Protein AF-A0A1A8ZFX9-F1 (afdb_monomer_lite)

Sequence (95 aa):
MARRPGRRLLAGVCLLAVALAGCDRGGDATPTSGTVTDKKLDPPRCGAWNKQHQCTHRIPTRYEICFEDGKKHTCRTVPQHDWERYKVGDHYPAS

pLDDT: mean 75.95, std 21.82, range [37.94, 96.62]

Secondary structure (DSSP, 8-state):
-------------------------SS--PPPPEEEEEEEEE--EEEEE-TTS-EEEEEPPEEEEEEEETTEEEEEEE-HHHHHH--TT-EE---

Radius of gyration: 23.71 Å; chains: 1; bounding box: 38×68×64 Å

Organism: NCBI:txid261654

Foldseek 3Di:
DDDDDDDDDDDDDDPPDPPPPPPPDDDDPQPDFAAWADKDKDQKDAPDADPVRDRPHIDHIWIKIWGDDPPDIDIDTDDPVVSVVHDHGDGDHGD

Structure (mmCIF, N/CA/C/O backbone):
data_AF-A0A1A8ZFX9-F1
#
_entry.id   AF-A0A1A8ZFX9-F1
#
loop_
_atom_site.group_PDB
_atom_site.id
_atom_site.type_symbol
_atom_site.label_atom_id
_atom_site.label_alt_id
_atom_site.label_comp_id
_atom_site.label_asym_id
_atom_site.label_entity_id
_atom_site.label_seq_id
_atom_site.pdbx_PDB_ins_code
_atom_site.Cartn_x
_atom_site.Cartn_y
_atom_site.Cartn_z
_atom_site.occupancy
_atom_site.B_iso_or_equiv
_atom_site.auth_seq_id
_atom_site.auth_comp_id
_atom_site.auth_asym_id
_atom_site.auth_atom_id
_atom_site.pdbx_PDB_model_num
ATOM 1 N N . MET A 1 1 ? 24.448 58.144 33.394 1.00 37.94 1 MET A N 1
ATOM 2 C CA . MET A 1 1 ? 23.537 57.174 34.050 1.00 37.94 1 MET A CA 1
ATOM 3 C C . MET A 1 1 ? 22.212 57.115 33.288 1.00 37.94 1 MET A C 1
ATOM 5 O O . MET A 1 1 ? 21.885 58.061 32.589 1.00 37.94 1 MET A O 1
ATOM 9 N N . ALA A 1 2 ? 21.547 55.960 33.347 1.00 43.88 2 ALA A N 1
ATOM 10 C CA . ALA A 1 2 ? 20.637 55.354 32.367 1.00 43.88 2 ALA A CA 1
ATOM 11 C C . ALA A 1 2 ? 19.338 56.095 31.994 1.00 43.88 2 ALA A C 1
ATOM 13 O O . ALA A 1 2 ? 18.654 56.585 32.884 1.00 43.88 2 ALA A O 1
ATOM 14 N N . ARG A 1 3 ? 18.920 55.966 30.716 1.00 44.38 3 ARG A N 1
ATOM 15 C CA . ARG A 1 3 ? 17.523 55.706 30.288 1.00 44.38 3 ARG A CA 1
ATOM 16 C C . ARG A 1 3 ? 17.512 54.874 28.992 1.00 44.38 3 ARG A C 1
ATOM 18 O O . ARG A 1 3 ? 17.868 55.371 27.932 1.00 44.38 3 ARG A O 1
ATOM 25 N N . ARG A 1 4 ? 17.133 53.594 29.094 1.00 56.38 4 ARG A N 1
ATOM 26 C CA . ARG A 1 4 ? 16.859 52.692 27.958 1.00 56.38 4 ARG A 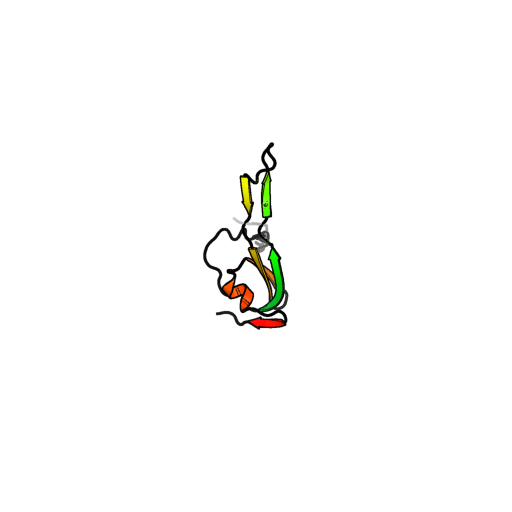CA 1
ATOM 27 C C . ARG A 1 4 ? 15.386 52.822 27.561 1.00 56.38 4 ARG A C 1
ATOM 29 O O . ARG A 1 4 ? 14.549 52.739 28.460 1.00 56.38 4 ARG A O 1
ATOM 36 N N . PRO A 1 5 ? 15.048 52.905 26.266 1.00 48.84 5 PRO A N 1
ATOM 37 C CA . PRO A 1 5 ? 13.707 52.574 25.816 1.00 48.84 5 PRO A CA 1
ATOM 38 C C . PRO A 1 5 ? 13.706 51.394 24.839 1.00 48.84 5 PRO A C 1
ATOM 40 O O . PRO A 1 5 ? 14.492 51.334 23.900 1.00 48.84 5 PRO A O 1
ATOM 43 N N . GLY A 1 6 ? 12.728 50.511 25.038 1.00 43.94 6 GLY A N 1
ATOM 44 C CA . GLY A 1 6 ? 12.235 49.589 24.018 1.00 43.94 6 GLY A CA 1
ATOM 45 C C . GLY A 1 6 ? 13.008 48.272 23.941 1.00 43.94 6 GLY A C 1
ATOM 46 O O . GLY A 1 6 ? 14.222 48.236 24.016 1.00 43.94 6 GLY A O 1
ATOM 47 N N . ARG A 1 7 ? 12.375 47.120 23.776 1.00 46.03 7 ARG A N 1
ATOM 48 C CA . ARG A 1 7 ? 10.967 46.808 23.542 1.00 46.03 7 ARG A CA 1
ATOM 49 C C . ARG A 1 7 ? 10.856 45.311 23.836 1.00 46.03 7 ARG A C 1
ATOM 51 O O . ARG A 1 7 ? 11.780 44.555 23.554 1.00 46.03 7 ARG A O 1
ATOM 58 N N . ARG A 1 8 ? 9.774 44.924 24.504 1.00 54.72 8 ARG A N 1
ATOM 59 C CA . ARG A 1 8 ? 9.537 43.581 25.039 1.00 54.72 8 ARG A CA 1
ATOM 60 C C . ARG A 1 8 ? 9.726 42.508 23.957 1.00 54.72 8 ARG A C 1
ATOM 62 O O . ARG A 1 8 ? 9.107 42.593 22.902 1.00 54.72 8 ARG A O 1
ATOM 69 N N . LEU A 1 9 ? 10.568 41.520 24.264 1.00 48.78 9 LEU A N 1
ATOM 70 C CA . LEU A 1 9 ? 10.653 40.232 23.580 1.00 48.78 9 LEU A CA 1
ATOM 71 C C . LEU A 1 9 ? 9.285 39.542 23.668 1.00 48.78 9 LEU A C 1
ATOM 73 O O . LEU A 1 9 ? 8.871 39.117 24.743 1.00 48.78 9 LEU A O 1
ATOM 77 N N . LEU A 1 10 ? 8.590 39.458 22.539 1.00 53.53 10 LEU A N 1
ATOM 78 C CA . LEU A 1 10 ? 7.558 38.458 22.275 1.00 53.53 10 LEU A CA 1
ATOM 79 C C . LEU A 1 10 ? 8.265 37.451 21.350 1.00 53.53 10 LEU A C 1
ATOM 81 O O . LEU A 1 10 ? 8.685 37.828 20.262 1.00 53.53 10 LEU A O 1
ATOM 85 N N . ALA A 1 11 ? 8.669 36.256 21.794 1.00 46.25 11 ALA A N 1
ATOM 86 C CA . ALA A 1 11 ? 7.790 35.114 22.063 1.00 46.25 11 ALA A CA 1
ATOM 87 C C . ALA A 1 11 ? 6.669 35.066 21.013 1.00 46.25 11 ALA A C 1
ATOM 89 O O . ALA A 1 11 ? 5.792 35.912 21.014 1.00 46.25 11 ALA A O 1
ATOM 90 N N . GLY A 1 12 ? 6.622 34.159 20.058 1.00 39.59 12 GLY A N 1
ATOM 91 C CA . GLY A 1 12 ? 7.405 32.982 19.760 1.00 39.59 12 GLY A CA 1
ATOM 92 C C . GLY A 1 12 ? 6.757 32.338 18.531 1.00 39.59 12 GLY A C 1
ATOM 93 O O . GLY A 1 12 ? 5.641 32.684 18.162 1.00 39.59 12 GLY A O 1
ATOM 94 N N . VAL A 1 13 ? 7.491 31.413 17.921 1.00 50.84 13 VAL A N 1
ATOM 95 C CA . VAL A 1 13 ? 6.971 30.240 17.206 1.00 50.84 13 VAL A CA 1
ATOM 96 C C . VAL A 1 13 ? 5.887 30.489 16.145 1.00 50.84 13 VAL A C 1
ATOM 98 O O . VAL A 1 13 ? 4.696 30.504 16.427 1.00 50.84 13 VAL A O 1
ATOM 101 N N . CYS A 1 14 ? 6.311 30.479 14.883 1.00 41.69 14 CYS A N 1
ATOM 102 C CA . CYS A 1 14 ? 5.544 29.812 13.829 1.00 41.69 14 CYS A CA 1
ATOM 103 C C . CYS A 1 14 ? 6.517 29.137 12.850 1.00 41.69 14 CYS A C 1
ATOM 105 O O . CYS A 1 14 ? 6.640 29.501 11.685 1.00 41.69 14 CYS A O 1
ATOM 107 N N . LEU A 1 15 ? 7.270 28.158 13.364 1.00 49.34 15 LEU A N 1
ATOM 108 C CA . LEU A 1 15 ? 7.854 27.105 12.535 1.00 49.34 15 LEU A CA 1
ATOM 109 C C . LEU A 1 15 ? 6.722 26.133 12.198 1.00 49.34 15 LEU A C 1
ATOM 111 O O . LEU A 1 15 ? 6.427 25.237 12.982 1.00 49.34 15 LEU A O 1
ATOM 115 N N . LEU A 1 16 ? 6.066 26.316 11.055 1.00 44.84 16 LEU A N 1
ATOM 116 C CA . LEU A 1 16 ? 5.173 25.294 10.514 1.00 44.84 16 LEU A CA 1
ATOM 117 C C . LEU A 1 16 ? 5.264 25.254 8.990 1.00 44.84 16 LEU A C 1
ATOM 119 O O . LEU A 1 16 ? 4.423 25.758 8.258 1.00 44.84 16 LEU A O 1
ATOM 123 N N . ALA A 1 17 ? 6.326 24.608 8.529 1.00 48.78 17 ALA A N 1
ATOM 124 C CA . ALA A 1 17 ? 6.373 23.995 7.212 1.00 48.78 17 ALA A CA 1
ATOM 125 C C . ALA A 1 17 ? 7.103 22.654 7.333 1.00 48.78 17 ALA A C 1
ATOM 127 O O . ALA A 1 17 ? 8.146 22.431 6.731 1.00 48.78 17 ALA A O 1
ATOM 128 N N . VAL A 1 18 ? 6.553 21.753 8.150 1.00 47.41 18 VAL A N 1
ATOM 129 C CA . VAL A 1 18 ? 6.867 20.324 8.050 1.00 47.41 18 VAL A CA 1
ATOM 130 C C . VAL A 1 18 ? 5.740 19.688 7.249 1.00 47.41 18 VAL A C 1
ATOM 132 O O . VAL A 1 18 ? 4.936 18.911 7.750 1.00 47.41 18 VAL A O 1
ATOM 135 N N . ALA A 1 19 ? 5.668 20.055 5.970 1.00 44.19 19 ALA A N 1
ATOM 136 C CA . ALA A 1 19 ? 5.099 19.167 4.973 1.00 44.19 19 ALA A CA 1
ATOM 137 C C . ALA A 1 19 ? 6.169 18.110 4.684 1.00 44.19 19 ALA A C 1
ATOM 139 O O . ALA A 1 19 ? 6.828 18.128 3.646 1.00 44.19 19 ALA A O 1
ATOM 140 N N . LEU A 1 20 ? 6.362 17.188 5.629 1.00 44.59 20 LEU A N 1
ATOM 141 C CA . LEU A 1 20 ? 6.843 15.869 5.263 1.00 44.59 20 LEU A CA 1
ATOM 142 C C . LEU A 1 20 ? 5.693 15.237 4.479 1.00 44.59 20 LEU A C 1
ATOM 144 O O . LEU A 1 20 ? 4.886 14.481 5.011 1.00 44.59 20 LEU A O 1
ATOM 148 N N . ALA A 1 21 ? 5.632 15.554 3.186 1.00 41.28 21 ALA A N 1
ATOM 149 C CA . ALA A 1 21 ? 5.368 14.513 2.216 1.00 41.28 21 ALA A CA 1
ATOM 150 C C . ALA A 1 21 ? 6.458 13.470 2.478 1.00 41.28 21 ALA A C 1
ATOM 152 O O . ALA A 1 21 ? 7.578 13.578 1.978 1.00 41.28 21 ALA A O 1
ATOM 153 N N . GLY A 1 22 ? 6.162 12.562 3.409 1.00 38.78 22 GLY A N 1
ATOM 154 C CA . GLY A 1 22 ? 6.978 11.412 3.714 1.00 38.78 22 GLY A CA 1
ATOM 155 C C . GLY A 1 22 ? 7.070 10.612 2.433 1.00 38.78 22 GLY A C 1
ATOM 156 O O . GLY A 1 22 ? 6.220 9.784 2.129 1.00 38.78 22 GLY A O 1
ATOM 157 N N . CYS A 1 23 ? 8.103 10.902 1.651 1.00 44.53 23 CYS A N 1
ATOM 158 C CA . CYS A 1 23 ? 8.758 9.916 0.827 1.00 44.53 23 CYS A CA 1
ATOM 159 C C . CYS A 1 23 ? 9.239 8.828 1.792 1.00 44.53 23 CYS A C 1
ATOM 161 O O . CYS A 1 23 ? 10.392 8.846 2.214 1.00 44.53 23 CYS A O 1
ATOM 163 N N . ASP A 1 24 ? 8.338 7.921 2.172 1.00 42.28 24 ASP A N 1
ATOM 164 C CA . ASP A 1 24 ? 8.631 6.675 2.876 1.00 42.28 24 ASP A CA 1
ATOM 165 C C . ASP A 1 24 ? 9.438 5.780 1.925 1.00 42.28 24 ASP A C 1
ATOM 167 O O . ASP A 1 24 ? 8.961 4.829 1.304 1.00 42.28 24 ASP A O 1
ATOM 171 N N . ARG A 1 25 ? 10.704 6.157 1.740 1.00 41.69 25 ARG A N 1
ATOM 172 C CA . ARG A 1 25 ? 11.741 5.275 1.234 1.00 41.69 25 ARG A CA 1
ATOM 173 C C . ARG A 1 25 ? 12.130 4.351 2.378 1.00 41.69 25 ARG A C 1
ATOM 175 O O . ARG A 1 25 ? 13.035 4.668 3.132 1.00 41.69 25 ARG A O 1
ATOM 182 N N . GLY A 1 26 ? 11.473 3.197 2.402 1.00 38.59 26 GLY A N 1
ATOM 183 C CA . GLY A 1 26 ? 12.051 1.941 2.864 1.00 38.59 26 GLY A CA 1
ATOM 184 C C . GLY A 1 26 ? 12.123 1.735 4.375 1.00 38.59 26 GLY A C 1
ATOM 185 O O . GLY A 1 26 ? 12.821 2.448 5.079 1.00 38.59 26 GLY A O 1
ATOM 186 N N . GLY A 1 27 ? 11.510 0.630 4.803 1.00 38.38 27 GLY A N 1
ATOM 187 C CA . GLY A 1 27 ? 12.002 -0.155 5.933 1.00 38.38 27 GLY A CA 1
ATOM 188 C C . GLY A 1 27 ? 11.526 0.304 7.302 1.00 38.38 27 GLY A C 1
ATOM 189 O O . GLY A 1 27 ? 12.314 0.843 8.056 1.00 38.38 27 GLY A O 1
ATOM 190 N N . ASP A 1 28 ? 10.238 0.100 7.572 1.00 41.91 28 ASP A N 1
ATOM 191 C CA . ASP A 1 28 ? 9.652 -0.397 8.831 1.00 41.91 28 ASP A CA 1
ATOM 192 C C . ASP A 1 28 ? 8.192 0.064 8.856 1.00 41.91 28 ASP A C 1
ATOM 194 O O . ASP A 1 28 ? 7.838 1.139 9.343 1.00 41.91 28 ASP A O 1
ATOM 198 N N . ALA A 1 29 ? 7.323 -0.735 8.231 1.00 49.94 29 ALA A N 1
ATOM 199 C CA . ALA A 1 29 ? 5.889 -0.495 8.246 1.00 49.94 29 ALA A CA 1
ATOM 200 C C . ALA A 1 29 ? 5.358 -0.798 9.654 1.00 49.94 29 ALA A C 1
ATOM 202 O O . ALA A 1 29 ? 4.926 -1.908 9.945 1.00 49.94 29 ALA A O 1
ATOM 203 N N . THR A 1 30 ? 5.419 0.186 10.550 1.00 54.66 30 THR A N 1
ATOM 204 C CA . THR A 1 30 ? 4.687 0.140 11.820 1.00 54.66 30 THR A CA 1
ATOM 205 C C . THR A 1 30 ? 3.199 -0.069 11.499 1.00 54.66 30 THR A C 1
ATOM 207 O O . THR A 1 30 ? 2.687 0.637 10.615 1.00 54.66 30 THR A O 1
ATOM 210 N N . PRO A 1 31 ? 2.490 -1.017 12.146 1.00 53.91 31 PRO A N 1
ATOM 211 C CA . PRO A 1 31 ? 1.056 -1.190 11.930 1.00 53.91 31 PRO A CA 1
ATOM 212 C C . PRO A 1 31 ? 0.355 0.139 12.211 1.00 53.91 31 PRO A C 1
ATOM 214 O O . PRO A 1 31 ? 0.557 0.764 13.252 1.00 53.91 31 PRO A O 1
ATOM 217 N N . THR A 1 32 ? -0.385 0.631 11.219 1.00 68.12 32 THR A N 1
ATOM 218 C CA . THR A 1 32 ? -1.023 1.944 11.312 1.00 68.12 32 THR A CA 1
ATOM 219 C C . THR A 1 32 ? -2.308 1.793 12.108 1.00 68.12 32 THR A C 1
ATOM 221 O O . THR A 1 32 ? -3.143 0.948 11.792 1.00 68.12 32 THR A O 1
ATOM 224 N N . SER A 1 33 ? -2.451 2.605 13.150 1.00 80.62 33 SER A N 1
ATOM 225 C CA . SER A 1 33 ? -3.689 2.698 13.907 1.00 80.62 33 SER A CA 1
ATOM 226 C C . SER A 1 33 ? -4.737 3.497 13.148 1.00 80.62 33 SER A C 1
ATOM 228 O O . SER A 1 33 ? -4.404 4.482 12.489 1.00 80.62 33 SER A O 1
ATOM 230 N N . GLY A 1 34 ? -6.001 3.128 13.297 1.00 88.69 34 GLY A N 1
ATOM 231 C CA . GLY A 1 34 ? -7.123 3.843 12.707 1.00 88.69 34 GLY A CA 1
ATOM 232 C C . GLY A 1 34 ? -8.117 2.918 12.026 1.00 88.69 34 GLY A C 1
ATOM 233 O O . GLY A 1 34 ? -7.956 1.697 11.981 1.00 88.69 34 GLY A O 1
ATOM 234 N N . THR A 1 35 ? -9.170 3.524 11.496 1.00 93.75 35 THR A N 1
ATOM 235 C CA . THR A 1 35 ? -10.185 2.837 10.702 1.00 93.75 35 THR A CA 1
ATOM 236 C C . THR A 1 35 ? -9.723 2.754 9.260 1.00 93.75 35 THR A C 1
ATOM 238 O O . THR A 1 35 ? -9.370 3.770 8.667 1.00 93.75 35 THR A O 1
ATOM 241 N N . VAL A 1 36 ? -9.726 1.562 8.673 1.00 94.06 36 VAL A N 1
ATOM 242 C CA . VAL A 1 36 ? -9.388 1.405 7.255 1.00 94.06 36 VAL A CA 1
ATOM 243 C C . VAL A 1 36 ? -10.503 2.013 6.411 1.00 94.06 36 VAL A C 1
ATOM 245 O O . VAL A 1 36 ? -11.641 1.547 6.457 1.00 94.06 36 VAL A O 1
ATOM 248 N N . THR A 1 37 ? -10.184 3.028 5.619 1.00 95.06 37 THR A N 1
ATOM 249 C CA . THR A 1 37 ? -11.150 3.724 4.757 1.00 95.06 37 THR A CA 1
ATOM 250 C C . THR A 1 37 ? -11.136 3.208 3.331 1.00 95.06 37 THR A C 1
ATOM 252 O O . THR A 1 37 ? -12.183 3.161 2.691 1.00 95.06 37 THR A O 1
ATOM 255 N N . ASP A 1 38 ? -9.968 2.800 2.836 1.00 95.00 38 ASP A N 1
ATOM 256 C CA . ASP A 1 38 ? -9.806 2.343 1.462 1.00 95.00 38 ASP A CA 1
ATOM 257 C C . ASP A 1 38 ? -8.667 1.332 1.322 1.00 95.00 38 ASP A C 1
ATOM 259 O O . ASP A 1 38 ? -7.730 1.280 2.128 1.00 95.00 38 ASP A O 1
ATOM 263 N N . LYS A 1 39 ? -8.760 0.517 0.271 1.00 94.38 39 LYS A N 1
ATOM 264 C CA . LYS A 1 39 ? -7.741 -0.451 -0.120 1.00 94.38 39 LYS A CA 1
ATOM 265 C C . LYS A 1 39 ? -7.575 -0.431 -1.629 1.00 94.38 39 LYS A C 1
ATOM 267 O O . LYS A 1 39 ? -8.519 -0.696 -2.369 1.00 94.38 39 LYS A O 1
ATOM 272 N N . LYS A 1 40 ? -6.336 -0.257 -2.078 1.00 95.00 40 LYS A N 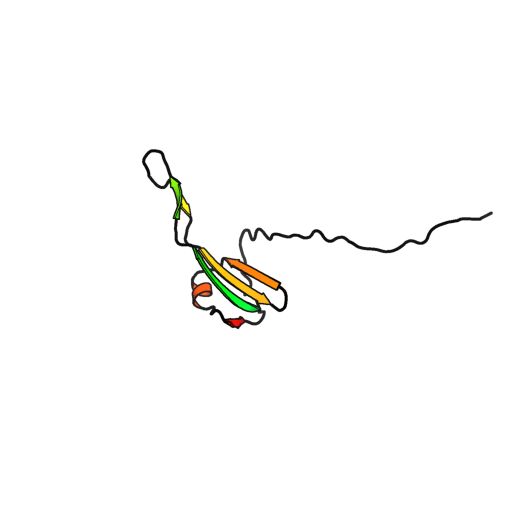1
ATOM 273 C CA . LYS A 1 40 ? -5.993 -0.185 -3.496 1.00 95.00 40 LYS A CA 1
ATOM 274 C C . LYS A 1 40 ? -4.990 -1.264 -3.891 1.00 95.00 40 LYS A C 1
ATOM 276 O O . LYS A 1 40 ? -4.003 -1.503 -3.196 1.00 95.00 40 LYS A O 1
ATOM 281 N N . LEU A 1 41 ? -5.254 -1.901 -5.030 1.00 95.25 41 LEU A N 1
ATOM 282 C CA . LEU A 1 41 ? -4.353 -2.833 -5.702 1.00 95.25 41 LEU A CA 1
ATOM 283 C C . LEU A 1 41 ? -3.904 -2.206 -7.021 1.00 95.25 41 LEU A C 1
ATOM 285 O O . LEU A 1 41 ? -4.714 -2.027 -7.929 1.00 95.25 41 LEU A O 1
ATOM 289 N N . ASP A 1 42 ? -2.615 -1.915 -7.143 1.00 93.69 42 ASP A N 1
ATOM 290 C CA . ASP A 1 42 ? -2.016 -1.517 -8.412 1.00 93.69 42 ASP A CA 1
ATOM 291 C C . ASP A 1 42 ? -1.368 -2.757 -9.057 1.00 93.69 42 ASP A C 1
ATOM 293 O O . ASP A 1 42 ? -0.350 -3.240 -8.546 1.00 93.69 42 ASP A O 1
ATOM 297 N N . PRO A 1 43 ? -1.942 -3.311 -10.148 1.00 92.25 43 PRO A N 1
ATOM 298 C CA . PRO A 1 43 ? -1.421 -4.511 -10.798 1.00 92.25 43 PRO A CA 1
ATOM 299 C C . PRO A 1 43 ? -0.038 -4.261 -11.421 1.00 92.25 43 PRO A C 1
ATOM 301 O O . PRO A 1 43 ? 0.326 -3.111 -11.702 1.00 92.25 43 PRO A O 1
ATOM 304 N N . PRO A 1 44 ? 0.740 -5.328 -11.685 1.00 94.00 44 PRO A N 1
ATOM 305 C CA . PRO A 1 44 ? 2.053 -5.178 -12.285 1.00 94.00 44 PRO A CA 1
ATOM 306 C C . PRO A 1 44 ? 1.907 -4.582 -13.685 1.00 94.00 44 PRO A C 1
ATOM 308 O O . PRO A 1 44 ? 1.060 -4.998 -14.477 1.00 94.00 44 PRO A O 1
ATOM 311 N N . ARG A 1 45 ? 2.749 -3.602 -14.004 1.00 93.69 45 ARG A N 1
ATOM 312 C CA . ARG A 1 45 ? 2.685 -2.888 -15.283 1.00 93.69 45 ARG A CA 1
ATOM 313 C C . ARG A 1 45 ? 4.066 -2.579 -15.822 1.00 93.69 45 ARG A C 1
ATOM 315 O O . ARG A 1 45 ? 5.052 -2.552 -15.090 1.00 93.69 45 ARG A O 1
ATOM 322 N N . CYS A 1 46 ? 4.137 -2.318 -17.118 1.00 94.44 46 CYS A N 1
ATOM 323 C CA . CYS A 1 46 ? 5.376 -1.876 -17.727 1.00 94.44 46 CYS A CA 1
ATOM 324 C C . CYS A 1 46 ? 5.559 -0.365 -17.539 1.00 94.44 46 CYS A C 1
ATOM 326 O O . CYS A 1 46 ? 4.694 0.413 -17.935 1.00 94.44 46 CYS A O 1
ATOM 328 N N . GLY A 1 47 ? 6.672 0.046 -16.933 1.00 94.44 47 GLY A N 1
ATOM 329 C CA . GLY A 1 47 ? 7.042 1.453 -16.779 1.00 94.44 47 GLY A CA 1
ATOM 330 C C . GLY A 1 47 ? 7.787 2.027 -17.986 1.00 94.44 47 GLY A C 1
ATOM 331 O O . GLY A 1 47 ? 7.750 3.235 -18.190 1.00 94.44 47 GLY A O 1
ATOM 332 N N . ALA A 1 48 ? 8.440 1.183 -18.794 1.00 95.06 48 ALA A N 1
ATOM 333 C CA . ALA A 1 48 ? 9.147 1.611 -20.002 1.00 95.06 48 ALA A CA 1
ATOM 334 C C . ALA A 1 48 ? 9.172 0.516 -21.079 1.00 95.06 48 ALA A C 1
ATOM 336 O O . ALA A 1 48 ? 9.444 -0.649 -20.783 1.00 95.06 48 ALA A O 1
ATOM 337 N N . TRP A 1 49 ? 8.938 0.912 -22.331 1.00 96.62 49 TRP A N 1
ATOM 338 C CA . TRP A 1 49 ? 8.964 0.046 -23.512 1.00 96.62 49 TRP A CA 1
ATOM 339 C C . TRP A 1 49 ? 10.124 0.435 -24.437 1.00 96.62 49 TRP A C 1
ATOM 341 O O . TRP A 1 49 ? 10.411 1.622 -24.598 1.00 96.62 49 TRP A O 1
ATOM 351 N N . ASN A 1 50 ? 10.791 -0.543 -25.059 1.00 96.25 50 ASN A N 1
ATOM 352 C CA . ASN A 1 50 ? 11.776 -0.280 -26.116 1.00 96.25 50 ASN A CA 1
ATOM 353 C C . ASN A 1 50 ? 11.116 -0.158 -27.508 1.00 96.25 50 ASN A C 1
ATOM 355 O O . ASN A 1 50 ? 9.916 -0.378 -27.672 1.00 96.25 50 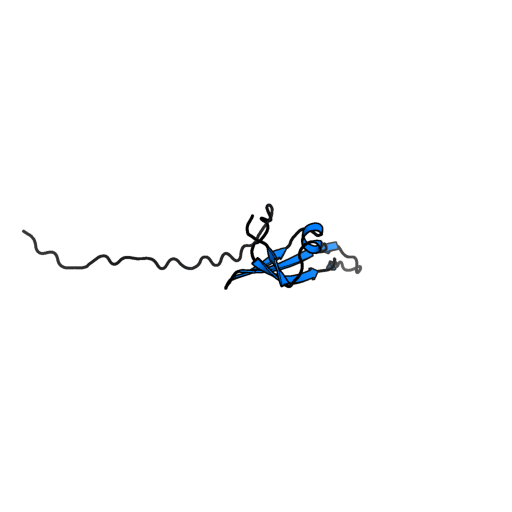ASN A O 1
ATOM 359 N N . LYS A 1 51 ? 11.919 0.161 -28.535 1.00 96.31 51 LYS A N 1
ATOM 360 C CA . LYS A 1 51 ? 11.458 0.313 -29.933 1.00 96.31 51 LYS A CA 1
ATOM 361 C C . LYS A 1 51 ? 10.890 -0.981 -30.538 1.00 96.31 51 LYS A C 1
ATOM 363 O O . LYS A 1 51 ? 10.181 -0.922 -31.534 1.00 96.31 51 LYS A O 1
ATOM 368 N N . GLN A 1 52 ? 11.192 -2.134 -29.947 1.00 96.62 52 GLN A N 1
ATOM 369 C CA . GLN A 1 52 ? 10.694 -3.450 -30.343 1.00 96.62 52 GLN A CA 1
ATOM 370 C C . GLN A 1 52 ? 9.412 -3.846 -29.590 1.00 96.62 52 GLN A C 1
ATOM 372 O O . GLN A 1 52 ? 9.024 -5.010 -29.635 1.00 96.62 52 GLN A O 1
ATOM 377 N N . HIS A 1 53 ? 8.760 -2.910 -28.889 1.00 93.25 53 HIS A N 1
ATOM 378 C CA . HIS A 1 53 ? 7.599 -3.183 -28.034 1.00 93.25 53 HIS A CA 1
ATOM 379 C C . HIS A 1 53 ? 7.871 -4.263 -26.975 1.00 93.25 53 HIS A C 1
ATOM 381 O O . HIS A 1 53 ? 6.991 -5.038 -26.610 1.00 93.25 53 HIS A O 1
ATOM 387 N N . GLN A 1 54 ? 9.090 -4.303 -26.438 1.00 95.69 54 GLN A N 1
ATOM 388 C CA . GLN A 1 54 ? 9.434 -5.142 -25.295 1.00 95.69 54 GLN A CA 1
ATOM 389 C C . GLN A 1 54 ? 9.520 -4.285 -24.037 1.00 95.69 54 GLN A C 1
ATOM 391 O O . GLN A 1 54 ? 10.064 -3.177 -24.046 1.00 95.69 54 GLN A O 1
ATOM 396 N N . CYS A 1 55 ? 8.991 -4.814 -22.938 1.00 94.00 55 CYS A N 1
ATOM 397 C CA . CYS A 1 55 ? 9.046 -4.142 -21.651 1.00 94.00 55 CYS A CA 1
ATOM 398 C C . CYS A 1 55 ? 10.465 -4.197 -21.069 1.00 94.00 55 CYS A C 1
ATOM 400 O O . CYS A 1 55 ? 10.968 -5.286 -20.791 1.00 94.00 55 CYS A O 1
ATOM 402 N N . THR A 1 56 ? 11.091 -3.041 -20.847 1.00 96.19 56 THR A N 1
ATOM 403 C CA . THR A 1 56 ? 12.452 -2.931 -20.287 1.00 96.19 56 THR A CA 1
ATOM 404 C C . THR A 1 56 ? 12.464 -2.624 -18.796 1.00 96.19 56 THR A C 1
ATOM 406 O O . THR A 1 56 ? 13.437 -2.929 -18.113 1.00 96.19 56 THR A O 1
ATOM 409 N N . HIS A 1 57 ? 11.380 -2.057 -18.269 1.00 94.94 57 HIS A N 1
ATOM 410 C CA . HIS A 1 57 ? 11.234 -1.779 -16.846 1.00 94.94 57 HIS A CA 1
ATOM 411 C C . HIS A 1 57 ? 9.860 -2.238 -16.364 1.00 94.94 57 HIS A C 1
ATOM 413 O O . HIS A 1 57 ? 8.837 -1.683 -16.766 1.00 94.94 57 HIS A O 1
ATOM 419 N N . ARG A 1 58 ? 9.831 -3.258 -15.502 1.00 95.00 58 ARG A N 1
ATOM 420 C CA . ARG A 1 58 ? 8.600 -3.756 -14.881 1.00 95.00 58 ARG A CA 1
ATOM 421 C C . ARG A 1 58 ? 8.404 -3.094 -13.525 1.00 95.00 58 ARG A C 1
ATOM 423 O O . ARG A 1 58 ? 9.281 -3.160 -12.670 1.00 95.00 58 ARG A O 1
ATOM 430 N N . ILE A 1 59 ? 7.236 -2.501 -13.337 1.00 92.31 59 ILE A N 1
ATOM 431 C CA . ILE A 1 59 ? 6.765 -2.007 -12.049 1.00 92.31 59 ILE A CA 1
ATOM 432 C C . ILE A 1 59 ? 6.006 -3.168 -11.391 1.00 92.31 59 ILE A C 1
ATOM 434 O O . ILE A 1 59 ? 5.046 -3.664 -11.994 1.00 92.31 59 ILE A O 1
ATOM 438 N N . PRO A 1 60 ? 6.437 -3.644 -10.208 1.00 91.38 60 PRO A N 1
ATOM 439 C CA . PRO A 1 60 ? 5.772 -4.746 -9.523 1.00 91.38 60 PRO A CA 1
ATOM 440 C C . PRO A 1 60 ? 4.394 -4.325 -9.003 1.00 91.38 60 PRO A C 1
ATOM 442 O O . PRO A 1 60 ? 4.084 -3.135 -8.915 1.00 91.38 60 PRO A O 1
ATOM 445 N N . THR A 1 61 ? 3.586 -5.316 -8.629 1.00 92.62 61 THR A N 1
ATOM 446 C CA . THR A 1 61 ? 2.318 -5.097 -7.927 1.00 92.62 61 THR A CA 1
ATOM 447 C C . THR A 1 61 ? 2.548 -4.278 -6.657 1.00 92.62 61 THR A C 1
ATOM 449 O O . THR A 1 61 ? 3.502 -4.540 -5.919 1.00 92.62 61 THR A O 1
ATOM 452 N N . ARG A 1 62 ? 1.671 -3.311 -6.378 1.00 93.12 62 ARG A N 1
ATOM 453 C CA . ARG A 1 62 ? 1.676 -2.552 -5.120 1.00 93.12 62 ARG A CA 1
ATOM 454 C C . ARG A 1 62 ? 0.326 -2.683 -4.429 1.00 93.12 62 ARG A C 1
ATOM 456 O O . ARG A 1 62 ? -0.715 -2.586 -5.073 1.00 93.12 62 ARG A O 1
ATOM 463 N N . TYR A 1 63 ? 0.376 -2.886 -3.120 1.00 92.38 63 TYR A N 1
ATOM 464 C CA . TYR A 1 63 ? -0.789 -2.991 -2.254 1.00 92.38 63 TYR A CA 1
ATOM 465 C C . TYR A 1 63 ? -0.800 -1.785 -1.328 1.00 92.38 63 TYR A C 1
ATOM 467 O O . TYR A 1 63 ? 0.177 -1.555 -0.621 1.00 92.38 63 TYR A O 1
ATOM 475 N N . GLU A 1 64 ? -1.867 -1.003 -1.346 1.00 93.25 64 GLU A N 1
ATOM 476 C CA . GLU A 1 64 ? -1.996 0.215 -0.552 1.00 93.25 64 GLU A CA 1
ATOM 477 C C . GLU A 1 64 ? -3.251 0.151 0.319 1.00 93.25 64 GLU A C 1
ATOM 479 O O . GLU A 1 64 ? -4.288 -0.372 -0.098 1.00 93.25 64 GLU A O 1
ATOM 484 N N . ILE A 1 65 ? -3.130 0.647 1.549 1.00 92.38 65 ILE A N 1
ATOM 485 C CA . ILE A 1 65 ? -4.224 0.774 2.512 1.00 92.38 65 ILE A CA 1
ATOM 486 C C . ILE A 1 65 ? -4.260 2.220 2.989 1.00 92.38 65 ILE A C 1
ATOM 488 O O . ILE A 1 65 ? -3.211 2.787 3.308 1.00 92.38 65 ILE A O 1
ATOM 492 N N . CYS A 1 66 ? -5.457 2.790 3.070 1.00 91.62 66 CYS A N 1
ATOM 493 C CA . CYS A 1 66 ? -5.702 4.084 3.687 1.00 91.62 66 CYS A CA 1
ATOM 494 C C . CYS A 1 66 ? -6.385 3.919 5.047 1.00 91.62 66 CYS A C 1
ATOM 496 O O . CYS A 1 66 ? -7.318 3.131 5.196 1.00 91.62 66 CYS A O 1
ATOM 498 N N . PHE A 1 67 ? -5.907 4.678 6.029 1.00 91.81 67 PHE A N 1
ATOM 499 C CA . PHE A 1 67 ? -6.424 4.727 7.390 1.00 91.81 67 PHE A CA 1
ATOM 500 C C . PHE A 1 67 ? -6.914 6.130 7.717 1.00 91.81 67 PHE A C 1
ATOM 502 O O . PHE A 1 67 ? -6.283 7.124 7.343 1.00 91.81 67 PHE A O 1
ATOM 509 N N . GLU A 1 68 ? -7.991 6.195 8.486 1.00 90.12 68 GLU A N 1
ATOM 510 C CA . GLU A 1 68 ? -8.481 7.401 9.129 1.00 90.12 68 GLU A CA 1
ATOM 511 C C . GLU A 1 68 ? -8.365 7.282 10.651 1.00 90.12 68 GLU A C 1
ATOM 513 O O . GLU A 1 68 ? -8.852 6.332 11.265 1.00 90.12 68 GLU A O 1
ATOM 518 N N . ASP A 1 69 ? -7.717 8.272 11.260 1.00 86.25 69 ASP A N 1
ATOM 519 C CA . ASP A 1 69 ? -7.604 8.436 12.707 1.00 86.25 69 ASP A CA 1
ATOM 520 C C . ASP A 1 69 ? -8.052 9.854 13.086 1.00 86.25 69 ASP A C 1
ATOM 522 O O . ASP A 1 69 ? -7.314 10.843 12.960 1.00 86.25 69 ASP A O 1
ATOM 526 N N . GLY A 1 70 ? -9.323 9.974 13.472 1.00 83.94 70 GLY A N 1
ATOM 527 C CA . GLY A 1 70 ? -9.967 11.240 13.811 1.00 83.94 70 GLY A CA 1
ATOM 528 C C . GLY A 1 70 ? -10.024 12.218 12.633 1.00 83.94 70 GLY A C 1
ATOM 529 O O . GLY A 1 70 ? -10.985 12.232 11.877 1.00 83.94 70 GLY A O 1
ATOM 530 N N . LYS A 1 71 ? -9.014 13.088 12.504 1.00 80.44 71 LYS A N 1
ATOM 531 C CA . LYS A 1 71 ? -8.900 14.079 11.409 1.00 80.44 71 LYS A CA 1
ATOM 532 C C . LYS A 1 71 ? -7.765 13.775 10.429 1.00 80.44 71 LYS A C 1
ATOM 534 O O . LYS A 1 71 ? -7.528 14.561 9.513 1.00 80.44 71 LYS A O 1
ATOM 539 N N . LYS A 1 72 ? -7.005 12.701 10.653 1.00 83.06 72 LYS A N 1
ATOM 540 C CA . LYS A 1 72 ? -5.856 12.333 9.824 1.00 83.06 72 LYS A CA 1
ATOM 541 C C . LYS A 1 72 ? -6.249 11.210 8.880 1.00 83.06 72 LYS A C 1
ATOM 543 O O . LYS A 1 72 ? -6.689 10.168 9.342 1.00 83.06 72 LYS A O 1
ATOM 548 N N . HIS A 1 73 ? -6.014 11.413 7.589 1.00 86.69 73 HIS A N 1
ATOM 549 C CA . HIS A 1 73 ? -6.155 10.390 6.559 1.00 86.69 73 HIS A CA 1
ATOM 550 C C . HIS A 1 73 ? -4.774 10.065 5.983 1.00 86.69 73 HIS A C 1
ATOM 552 O O . HIS A 1 73 ? -4.087 10.965 5.495 1.00 86.69 73 HIS A O 1
ATOM 558 N N . THR A 1 74 ? -4.351 8.803 6.059 1.00 87.62 74 THR A N 1
ATOM 559 C CA . THR A 1 74 ? -3.001 8.372 5.662 1.00 87.62 74 THR A CA 1
ATOM 560 C C . THR A 1 74 ? -3.069 7.108 4.818 1.00 87.62 74 THR A C 1
ATOM 562 O O . THR A 1 74 ? -3.606 6.1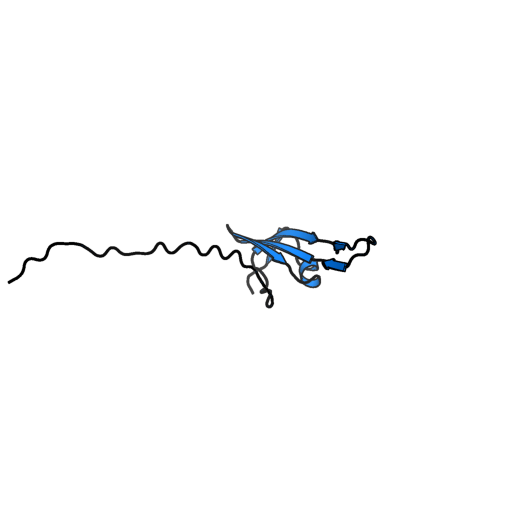07 5.276 1.00 87.62 74 THR A O 1
ATOM 565 N N . CYS A 1 75 ? -2.479 7.128 3.622 1.00 89.31 75 CYS A N 1
ATOM 566 C CA . CYS A 1 75 ? -2.356 5.956 2.753 1.00 89.31 75 CYS A CA 1
ATOM 567 C C . CYS A 1 75 ? -0.913 5.458 2.729 1.00 89.31 75 CYS A C 1
ATOM 569 O O . CYS A 1 75 ? 0.017 6.263 2.638 1.00 89.31 75 CYS A O 1
ATOM 571 N N . ARG A 1 76 ? -0.714 4.139 2.814 1.00 85.69 76 ARG A N 1
ATOM 572 C CA . ARG A 1 76 ? 0.620 3.526 2.793 1.00 85.69 76 ARG A CA 1
ATOM 573 C C . ARG A 1 76 ? 0.634 2.251 1.970 1.00 85.69 76 ARG A C 1
ATOM 575 O O . ARG A 1 76 ? -0.311 1.466 1.987 1.00 85.69 76 ARG A O 1
ATOM 582 N N . THR A 1 77 ? 1.752 2.030 1.283 1.00 90.62 77 THR A N 1
ATOM 583 C CA . THR A 1 77 ? 2.031 0.750 0.630 1.00 90.62 77 THR A CA 1
ATOM 584 C C . THR A 1 77 ? 2.463 -0.272 1.681 1.00 90.62 77 THR A C 1
ATOM 586 O O . THR A 1 77 ? 3.371 0.000 2.463 1.00 90.62 77 THR A O 1
ATOM 589 N N . VAL A 1 78 ? 1.838 -1.445 1.677 1.00 87.75 78 VAL A N 1
ATOM 590 C CA . VAL A 1 78 ? 2.074 -2.535 2.632 1.00 87.75 78 VAL A CA 1
ATOM 591 C C . VAL A 1 78 ? 2.412 -3.842 1.900 1.00 87.75 78 VAL A C 1
ATOM 593 O O . VAL A 1 78 ? 2.176 -3.958 0.692 1.00 87.75 78 VAL A O 1
ATOM 596 N N . PRO A 1 79 ? 2.956 -4.853 2.596 1.00 91.00 79 PRO A N 1
ATOM 597 C CA . PRO A 1 79 ? 3.055 -6.206 2.063 1.00 91.00 79 PRO A CA 1
ATOM 598 C C . PRO A 1 79 ? 1.685 -6.805 1.711 1.00 91.00 79 PRO A C 1
ATOM 600 O O . PRO A 1 79 ? 0.671 -6.487 2.332 1.00 91.00 79 PRO A O 1
ATOM 603 N N . GLN A 1 80 ? 1.664 -7.744 0.760 1.00 91.38 80 GLN A N 1
ATOM 604 C CA . GLN A 1 80 ? 0.432 -8.428 0.342 1.00 91.38 80 GLN A CA 1
ATOM 605 C C . GLN A 1 80 ? -0.311 -9.082 1.515 1.00 91.38 80 GLN A C 1
ATOM 607 O O . GLN A 1 80 ? -1.523 -8.931 1.633 1.00 91.38 80 GLN A O 1
ATOM 612 N N . HIS A 1 81 ? 0.412 -9.784 2.392 1.00 91.19 81 HIS A N 1
ATOM 613 C CA . HIS A 1 81 ? -0.196 -10.507 3.510 1.00 91.19 81 HIS A CA 1
ATOM 614 C C . HIS A 1 81 ? -0.896 -9.573 4.504 1.00 91.19 81 HIS A C 1
ATOM 6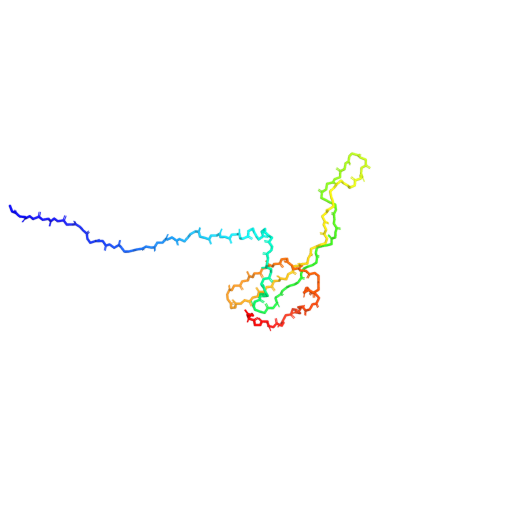16 O O . HIS A 1 81 ? -1.912 -9.949 5.082 1.00 91.19 81 HIS A O 1
ATOM 622 N N . ASP A 1 82 ? -0.383 -8.356 4.686 1.00 89.62 82 ASP A N 1
ATOM 623 C CA . ASP A 1 82 ? -1.040 -7.342 5.503 1.00 89.62 82 ASP A CA 1
ATOM 624 C C . ASP A 1 82 ? -2.268 -6.816 4.775 1.00 89.62 82 ASP A C 1
ATOM 626 O O . ASP A 1 82 ? -3.363 -6.835 5.332 1.00 89.62 82 ASP A O 1
ATOM 630 N N . TRP A 1 83 ? -2.130 -6.450 3.497 1.00 92.62 83 TRP A N 1
ATOM 631 C CA . TRP A 1 83 ? -3.262 -6.015 2.681 1.00 92.62 83 TRP A CA 1
ATOM 632 C C . TRP A 1 83 ? -4.423 -7.005 2.712 1.00 92.62 83 TRP A C 1
ATOM 634 O O . TRP A 1 83 ? -5.564 -6.584 2.832 1.00 92.62 83 TRP A O 1
ATOM 644 N N . GLU A 1 84 ? -4.174 -8.308 2.668 1.00 92.94 84 GLU A N 1
ATOM 645 C CA . GLU A 1 84 ? -5.219 -9.333 2.762 1.00 92.94 84 GLU A CA 1
ATOM 646 C C . GLU A 1 84 ? -5.893 -9.401 4.144 1.00 92.94 84 GLU A C 1
ATOM 648 O O . GLU A 1 84 ? -7.081 -9.719 4.224 1.00 92.94 84 GLU A O 1
ATOM 653 N N . ARG A 1 85 ? -5.174 -9.069 5.224 1.00 91.88 85 ARG A N 1
ATOM 654 C CA . ARG A 1 85 ? -5.690 -9.087 6.604 1.00 91.88 85 ARG A CA 1
ATOM 655 C C . ARG A 1 85 ? -6.574 -7.888 6.929 1.00 91.88 85 ARG A C 1
ATOM 657 O O . ARG A 1 85 ? -7.604 -8.069 7.574 1.00 91.88 85 ARG A O 1
ATOM 664 N N . TYR A 1 86 ? -6.187 -6.689 6.495 1.00 90.69 86 TYR A N 1
ATOM 665 C CA . TYR A 1 86 ? -6.953 -5.472 6.766 1.00 90.69 86 TYR A CA 1
ATOM 666 C C . TYR A 1 86 ? -8.281 -5.468 5.998 1.00 90.69 86 TYR A C 1
ATOM 668 O O . TYR A 1 86 ? -8.337 -5.796 4.807 1.00 90.69 86 TYR A O 1
ATOM 676 N N . LYS A 1 87 ? -9.358 -5.035 6.652 1.00 94.19 87 LYS A N 1
ATOM 677 C CA . LYS A 1 87 ? -10.691 -4.889 6.048 1.00 94.19 87 LYS A CA 1
ATOM 678 C C . LYS A 1 87 ? -11.165 -3.448 6.146 1.00 94.19 87 LYS A C 1
ATOM 680 O O . LYS A 1 87 ? -11.004 -2.823 7.186 1.00 94.19 87 LYS A O 1
ATOM 685 N N . VAL A 1 88 ? -11.758 -2.945 5.064 1.00 94.06 88 VAL A N 1
ATOM 686 C CA . VAL A 1 88 ? -12.365 -1.607 5.037 1.00 94.06 88 VAL A CA 1
ATOM 687 C C . VAL A 1 88 ? -13.507 -1.549 6.051 1.00 94.06 88 VAL A C 1
ATOM 689 O O . VAL A 1 88 ? -14.337 -2.454 6.092 1.00 94.06 88 VAL A O 1
ATOM 692 N N . GLY A 1 89 ? -13.533 -0.490 6.857 1.00 92.81 89 GLY A N 1
ATOM 693 C CA . GLY A 1 89 ? -14.480 -0.276 7.949 1.00 92.81 89 GLY A CA 1
ATOM 694 C C . GLY A 1 89 ? -13.997 -0.772 9.314 1.00 92.81 89 GLY A C 1
ATOM 695 O O . GLY A 1 89 ? -14.514 -0.308 10.329 1.00 92.81 89 GLY A O 1
ATOM 696 N N . ASP A 1 90 ? -12.988 -1.647 9.367 1.00 94.00 90 ASP A N 1
ATOM 697 C CA . ASP A 1 90 ? -12.443 -2.133 10.636 1.00 94.00 90 ASP A CA 1
ATOM 698 C C . ASP A 1 90 ? -11.464 -1.115 11.239 1.00 94.00 90 ASP A C 1
ATOM 700 O O . ASP A 1 90 ? -10.667 -0.493 10.528 1.00 94.00 90 ASP A O 1
ATOM 704 N N . HIS A 1 91 ? -11.503 -0.980 12.568 1.00 91.00 91 HIS A N 1
ATOM 705 C CA . HIS A 1 91 ? -10.581 -0.151 13.342 1.00 91.00 91 HIS A CA 1
ATOM 706 C C . HIS A 1 91 ? -9.450 -0.990 13.945 1.00 91.00 91 HIS A C 1
ATOM 708 O O . HIS A 1 91 ? -9.704 -1.976 14.639 1.00 91.00 91 HIS A O 1
ATOM 714 N N . TYR A 1 92 ? -8.206 -0.567 13.722 1.00 86.75 92 TYR A N 1
ATOM 715 C CA . TYR A 1 92 ? -6.997 -1.225 14.212 1.00 86.75 92 TYR A CA 1
ATOM 716 C C . TYR A 1 92 ? -6.310 -0.322 15.248 1.00 86.75 92 TYR A C 1
ATOM 718 O O . TYR A 1 92 ? -6.070 0.851 14.958 1.00 86.75 92 TYR A O 1
ATOM 726 N N . PRO A 1 93 ? -6.005 -0.814 16.461 1.00 82.25 93 PRO A N 1
ATOM 727 C CA . PRO A 1 93 ? -5.335 -0.010 17.477 1.00 82.25 93 PRO A CA 1
ATOM 728 C C . PRO A 1 93 ? -3.856 0.214 17.134 1.00 82.25 93 PRO A C 1
ATOM 730 O O . PRO A 1 93 ? -3.248 -0.566 16.400 1.00 82.25 93 PRO A O 1
ATOM 733 N N . ALA A 1 94 ? -3.262 1.267 17.704 1.00 71.12 94 ALA A N 1
ATOM 734 C CA . ALA A 1 94 ? -1.811 1.449 17.664 1.00 71.12 94 ALA A CA 1
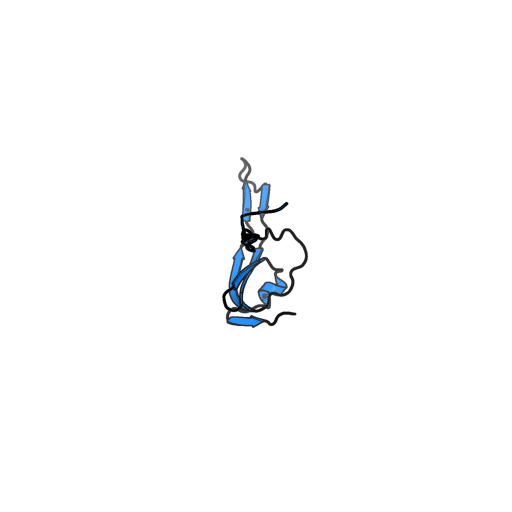ATOM 735 C C . ALA A 1 94 ? -1.142 0.302 18.420 1.00 71.12 94 ALA A C 1
ATOM 737 O O . ALA A 1 94 ? -1.560 -0.018 19.535 1.00 71.12 94 ALA A O 1
ATOM 738 N N . SER A 1 95 ? -0.156 -0.333 17.785 1.00 61.03 95 SER A N 1
ATOM 739 C CA . SER A 1 95 ? 0.714 -1.311 18.450 1.00 61.03 95 SER A CA 1
ATOM 740 C C . SER A 1 95 ? 1.801 -0.621 19.258 1.00 61.03 95 SER A C 1
ATOM 742 O O . SER A 1 95 ? 2.235 0.475 18.835 1.00 61.03 95 SER A O 1
#